Protein AF-A0AAV8V4P0-F1 (afdb_monomer_lite)

Structure (mmCIF, N/CA/C/O backbone):
data_AF-A0AAV8V4P0-F1
#
_entry.id   AF-A0AAV8V4P0-F1
#
loop_
_atom_site.group_PDB
_atom_site.id
_atom_site.type_symbol
_atom_site.label_atom_id
_atom_site.label_alt_id
_atom_site.label_comp_id
_atom_site.label_asym_id
_atom_site.label_entity_id
_atom_site.label_seq_id
_atom_site.pdbx_PDB_ins_code
_atom_site.Cartn_x
_atom_site.Cartn_y
_atom_site.Cartn_z
_atom_site.occupancy
_atom_site.B_iso_or_equiv
_atom_site.auth_seq_id
_atom_site.auth_comp_id
_atom_site.auth_asym_id
_atom_site.auth_atom_id
_atom_site.pdbx_PDB_model_num
ATOM 1 N N . MET A 1 1 ? -21.667 23.303 44.326 1.00 43.91 1 MET A N 1
ATOM 2 C CA . MET A 1 1 ? -22.175 23.607 42.973 1.00 43.91 1 MET A CA 1
ATOM 3 C C . MET A 1 1 ? -21.075 23.266 41.991 1.00 43.91 1 MET A C 1
ATOM 5 O O . MET A 1 1 ? -20.048 23.926 41.970 1.00 43.91 1 MET A O 1
ATOM 9 N N . SER A 1 2 ? -21.254 22.127 41.328 1.00 51.72 2 SER A N 1
ATOM 10 C CA . SER A 1 2 ? -20.310 21.527 40.390 1.00 51.72 2 SER A CA 1
ATOM 11 C C . SER A 1 2 ? -20.368 22.270 39.060 1.00 51.72 2 SER A C 1
ATOM 13 O O . SER A 1 2 ? -21.459 22.457 38.528 1.00 51.72 2 SER A O 1
ATOM 15 N N . SER A 1 3 ? -19.220 22.674 38.527 1.00 46.03 3 SER A N 1
ATOM 16 C CA . SER A 1 3 ? -19.067 22.927 37.096 1.00 46.03 3 SER A CA 1
ATOM 17 C C . SER A 1 3 ? -17.592 22.777 36.740 1.00 46.03 3 SER A C 1
ATOM 19 O O . SER A 1 3 ? -16.820 23.732 36.755 1.00 46.03 3 SER A O 1
ATOM 21 N N . ALA A 1 4 ? -17.180 21.534 36.494 1.00 52.22 4 ALA A N 1
ATOM 22 C CA . ALA A 1 4 ? -15.968 21.282 35.735 1.00 52.22 4 ALA A CA 1
ATOM 23 C C . ALA A 1 4 ? -16.298 21.602 34.273 1.00 52.22 4 ALA A C 1
ATOM 25 O O . ALA A 1 4 ? -16.983 20.831 33.597 1.00 52.22 4 ALA A O 1
ATOM 26 N N . LEU A 1 5 ? -15.855 22.772 33.818 1.00 52.28 5 LEU A N 1
ATOM 27 C CA . LEU A 1 5 ? -15.813 23.126 32.406 1.00 52.28 5 LEU A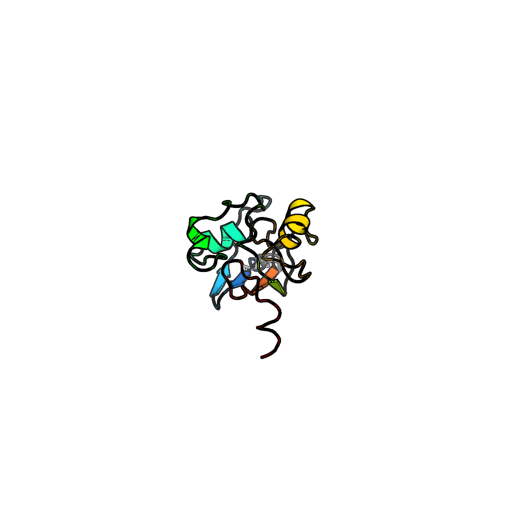 CA 1
ATOM 28 C C . LEU A 1 5 ? -14.912 22.099 31.710 1.00 52.28 5 LEU A C 1
ATOM 30 O O . LEU A 1 5 ? -13.693 22.129 31.866 1.00 52.28 5 LEU A O 1
ATOM 34 N N . ARG A 1 6 ? -15.515 21.141 30.999 1.00 52.03 6 ARG A N 1
ATOM 35 C CA . ARG A 1 6 ? -14.778 20.267 30.083 1.00 52.03 6 ARG A CA 1
ATOM 36 C C . ARG A 1 6 ? -14.402 21.123 28.886 1.00 52.03 6 ARG A C 1
ATOM 38 O O . ARG A 1 6 ? -15.278 21.613 28.177 1.00 52.03 6 ARG A O 1
ATOM 45 N N . ASN A 1 7 ? -13.107 21.354 28.726 1.00 52.22 7 ASN A N 1
ATOM 46 C CA . ASN A 1 7 ? -12.565 22.072 27.589 1.00 52.22 7 ASN A CA 1
ATOM 47 C C . ASN A 1 7 ? -12.810 21.227 26.329 1.00 52.22 7 ASN A C 1
ATOM 49 O O . ASN A 1 7 ? -12.539 20.029 26.317 1.00 52.22 7 ASN A O 1
ATOM 53 N N . SER A 1 8 ? -13.310 21.845 25.266 1.00 53.75 8 SER A N 1
ATOM 54 C CA . SER A 1 8 ? -13.620 21.232 23.965 1.00 53.75 8 SER A CA 1
ATOM 55 C C . SER A 1 8 ? -12.371 20.863 23.141 1.00 53.75 8 SER A C 1
ATOM 57 O O . SER A 1 8 ? -12.384 20.932 21.919 1.00 53.75 8 SER A O 1
ATOM 59 N N . SER A 1 9 ? -11.278 20.499 23.813 1.00 52.72 9 SER A N 1
ATOM 60 C CA . SER A 1 9 ? -9.991 20.095 23.233 1.00 52.72 9 SER A CA 1
ATOM 61 C C . SER A 1 9 ? -9.650 18.617 23.485 1.00 52.72 9 SER A C 1
ATOM 63 O O . SER A 1 9 ? -8.581 18.174 23.084 1.00 52.72 9 SER A O 1
ATOM 65 N N . ASP A 1 10 ? -10.556 17.859 24.116 1.00 49.59 10 ASP A N 1
ATOM 66 C CA . ASP A 1 10 ? -10.437 16.408 24.362 1.00 49.59 10 ASP A CA 1
ATOM 67 C C . ASP A 1 10 ? -11.086 15.549 23.260 1.00 49.59 10 ASP A C 1
ATOM 69 O O . ASP A 1 10 ? -11.347 14.358 23.454 1.00 49.59 10 ASP A O 1
ATOM 73 N N . GLU A 1 11 ? -11.376 16.121 22.090 1.00 52.22 11 GLU A N 1
ATOM 74 C CA . GLU A 1 11 ? -11.760 15.311 20.938 1.00 52.22 11 GLU A CA 1
ATOM 75 C C . GLU A 1 11 ? -10.488 14.634 20.419 1.00 52.22 11 GLU A C 1
ATOM 77 O O . GLU A 1 11 ? -9.734 15.194 19.623 1.00 52.22 11 GLU A O 1
ATOM 82 N N . MET A 1 12 ? -10.198 13.444 20.966 1.00 56.00 12 MET A N 1
ATOM 83 C CA . MET A 1 12 ? -9.167 12.564 20.425 1.00 56.00 12 MET A CA 1
ATOM 84 C C . MET A 1 12 ? -9.403 12.488 18.921 1.00 56.00 12 MET A C 1
ATOM 86 O O . MET A 1 12 ? -10.511 12.113 18.517 1.00 56.00 12 MET A O 1
ATOM 90 N N . PRO A 1 13 ? -8.417 12.865 18.096 1.00 63.84 13 PRO A N 1
ATOM 91 C CA . PRO A 1 13 ? -8.640 12.885 16.672 1.00 63.84 13 PRO A CA 1
ATOM 92 C C . PRO A 1 13 ? -9.042 11.477 16.240 1.00 63.84 13 PRO A C 1
ATOM 94 O O . PRO A 1 13 ? -8.501 10.478 16.729 1.00 63.84 13 PRO A O 1
ATOM 97 N N . SER A 1 14 ? -10.061 11.405 15.385 1.00 68.56 14 SER A N 1
ATOM 98 C CA . SER A 1 14 ? -10.598 10.134 14.916 1.00 68.56 14 SER A CA 1
ATOM 99 C C . SER A 1 14 ? -9.449 9.262 14.398 1.00 68.56 14 SER A C 1
ATOM 101 O O . SER A 1 14 ? -8.644 9.751 13.598 1.00 68.56 14 SER A O 1
ATOM 103 N N . PRO A 1 15 ? -9.336 7.999 14.849 1.00 82.19 15 PRO A N 1
ATOM 104 C CA . PRO A 1 15 ? -8.239 7.134 14.436 1.00 82.19 15 PRO A CA 1
ATOM 105 C C . PRO A 1 15 ? -8.256 6.977 12.916 1.00 82.19 15 PRO A C 1
ATOM 107 O O . PRO A 1 15 ? -9.333 6.907 12.321 1.00 82.19 15 PRO A O 1
ATOM 110 N N . SER A 1 16 ? -7.079 6.889 12.288 1.00 89.31 16 SER A N 1
ATOM 111 C CA . SER A 1 16 ? -7.011 6.653 10.844 1.00 89.31 16 SER A CA 1
ATOM 112 C C . SER A 1 16 ? -7.763 5.375 10.480 1.00 89.31 16 SER A C 1
ATOM 114 O O . SER A 1 16 ? -7.719 4.377 11.214 1.00 89.31 16 SER A O 1
ATOM 116 N N . THR A 1 17 ? -8.421 5.371 9.325 1.00 95.69 17 THR A N 1
ATOM 117 C CA . THR A 1 17 ? -9.097 4.182 8.810 1.00 95.69 17 THR A CA 1
ATOM 118 C C . THR A 1 17 ? -8.664 3.860 7.390 1.00 95.69 17 THR A C 1
ATOM 120 O O . THR A 1 17 ? -8.297 4.728 6.604 1.00 95.69 17 THR A O 1
ATOM 123 N N . VAL A 1 18 ? -8.674 2.571 7.060 1.00 97.56 18 VAL A N 1
ATOM 124 C CA . VAL A 1 18 ? -8.344 2.065 5.730 1.00 97.56 18 VAL A CA 1
ATOM 125 C C . VAL A 1 18 ? -9.516 1.244 5.227 1.00 97.56 18 VAL A C 1
ATOM 127 O O . VAL A 1 18 ? -9.865 0.223 5.815 1.00 97.56 18 VAL A O 1
ATOM 130 N N . THR A 1 19 ? -10.115 1.667 4.123 1.00 98.38 19 THR A N 1
ATOM 131 C CA . THR A 1 19 ? -11.129 0.896 3.410 1.00 98.38 19 THR A CA 1
ATOM 132 C C . THR A 1 19 ? -10.461 0.084 2.310 1.00 98.38 19 THR A C 1
ATOM 134 O O . THR A 1 19 ? -9.845 0.638 1.400 1.00 98.38 19 THR A O 1
ATOM 137 N N . PHE A 1 20 ? -10.570 -1.241 2.386 1.00 98.38 20 PHE A N 1
ATOM 138 C CA . PHE A 1 20 ? -9.961 -2.154 1.425 1.00 98.38 20 PHE A CA 1
ATOM 139 C C . PHE A 1 20 ? -10.814 -3.409 1.239 1.00 98.38 20 PHE A C 1
ATOM 141 O O . PHE A 1 20 ? -11.230 -4.028 2.216 1.00 98.38 20 PHE A O 1
ATOM 148 N N . LYS A 1 21 ? -11.077 -3.799 -0.018 1.00 96.44 21 LYS A N 1
ATOM 149 C CA . LYS A 1 21 ? -11.924 -4.963 -0.366 1.00 96.44 21 LYS A CA 1
ATOM 150 C C . LYS A 1 21 ? -13.281 -4.962 0.368 1.00 96.44 21 LYS A C 1
ATOM 152 O O . LYS A 1 21 ? -13.717 -5.986 0.885 1.00 96.44 21 LYS A O 1
ATOM 157 N N . GLY A 1 22 ? -13.916 -3.789 0.452 1.00 95.06 22 GLY A N 1
ATOM 158 C CA . GLY A 1 22 ? -15.209 -3.593 1.122 1.00 95.06 22 GLY A CA 1
ATOM 159 C C . GLY A 1 22 ? -15.161 -3.580 2.655 1.00 95.06 22 GLY A C 1
ATOM 160 O O . GLY A 1 22 ? -16.202 -3.433 3.285 1.00 95.06 22 GLY A O 1
ATOM 161 N N . GLN A 1 23 ? -13.981 -3.711 3.270 1.00 97.12 23 GLN A N 1
ATOM 162 C CA . GLN A 1 23 ? -13.820 -3.707 4.724 1.00 97.12 23 GLN A CA 1
ATOM 163 C C . GLN A 1 23 ? -13.218 -2.386 5.195 1.00 97.12 23 GLN A C 1
ATOM 165 O O . GLN A 1 23 ? -12.198 -1.956 4.657 1.00 97.12 23 GLN A O 1
ATOM 170 N N . LYS A 1 24 ? -13.821 -1.768 6.218 1.00 96.88 24 LYS A N 1
ATOM 171 C CA . LYS A 1 24 ? -13.270 -0.595 6.911 1.00 96.88 24 LYS A CA 1
ATOM 172 C C . LYS A 1 24 ? -12.439 -1.059 8.109 1.00 96.88 24 LYS A C 1
ATOM 174 O O . LYS A 1 24 ? -12.958 -1.710 9.011 1.00 96.88 24 LYS A O 1
ATOM 179 N N . ILE A 1 25 ? -11.149 -0.741 8.103 1.00 96.44 25 ILE A N 1
ATOM 180 C CA . ILE A 1 25 ? -10.149 -1.225 9.060 1.00 96.44 25 ILE A CA 1
ATOM 181 C C . ILE A 1 25 ? -9.641 -0.039 9.878 1.00 96.44 25 ILE A C 1
ATOM 183 O O . ILE A 1 25 ? -9.127 0.921 9.310 1.00 96.44 25 ILE A O 1
ATOM 187 N N . ALA A 1 26 ? -9.752 -0.108 11.205 1.00 93.44 26 ALA A N 1
ATOM 188 C CA . ALA A 1 26 ? -9.121 0.868 12.090 1.00 93.44 26 ALA A CA 1
ATOM 189 C C . ALA A 1 26 ? -7.599 0.661 12.114 1.00 93.44 26 ALA A C 1
ATOM 191 O O . ALA A 1 26 ? -7.112 -0.469 12.246 1.00 93.44 26 ALA A O 1
ATOM 192 N N . VAL A 1 27 ? -6.840 1.746 11.985 1.00 92.19 27 VAL A N 1
ATOM 193 C CA . VAL A 1 27 ? -5.379 1.706 12.050 1.00 92.19 27 VAL A CA 1
ATOM 194 C C . VAL A 1 27 ? -4.948 1.684 13.513 1.00 92.19 27 VAL A C 1
ATOM 196 O O . VAL A 1 27 ? -4.963 2.696 14.204 1.00 92.19 27 VAL A O 1
ATOM 199 N N . ASN A 1 28 ? -4.526 0.508 13.972 1.00 83.06 28 ASN A N 1
ATOM 200 C CA . ASN A 1 28 ? -4.007 0.300 15.321 1.00 83.06 28 ASN A CA 1
ATOM 201 C C . ASN A 1 28 ? -2.473 0.220 15.279 1.00 83.06 28 ASN A C 1
ATOM 203 O O . ASN A 1 28 ? -1.894 -0.870 15.341 1.00 83.06 28 ASN A O 1
ATOM 207 N N . SER A 1 29 ? -1.808 1.364 15.108 1.00 81.06 29 SER A N 1
ATOM 208 C CA . SER A 1 29 ? -0.345 1.482 15.161 1.00 81.06 29 SER A CA 1
ATOM 209 C C . SER A 1 29 ? 0.103 2.339 16.337 1.00 81.06 29 SER A C 1
ATOM 211 O O . SER A 1 29 ? -0.544 3.320 16.686 1.00 81.06 29 SER A O 1
ATOM 213 N N . GLU A 1 30 ? 1.235 1.970 16.936 1.00 81.38 30 GLU A N 1
ATOM 214 C CA . GLU A 1 30 ? 1.893 2.796 17.951 1.00 81.38 30 GLU A CA 1
ATOM 215 C C . GLU A 1 30 ? 2.303 4.150 17.333 1.00 81.38 30 GLU A C 1
ATOM 217 O O . GLU A 1 30 ? 2.955 4.147 16.280 1.00 81.38 30 GLU A O 1
ATOM 222 N N . PRO A 1 31 ? 1.969 5.292 17.965 1.00 75.00 31 PRO A N 1
ATOM 223 C CA . PRO A 1 31 ? 2.400 6.606 17.498 1.00 75.00 31 PRO A CA 1
ATOM 224 C C . PRO A 1 31 ? 3.919 6.679 17.307 1.00 75.00 31 PRO A C 1
ATOM 226 O O . PRO A 1 31 ? 4.688 6.165 18.120 1.00 75.00 31 PRO A O 1
ATOM 229 N N . GLY A 1 32 ? 4.364 7.301 16.213 1.00 75.56 32 GLY A N 1
ATOM 230 C CA . GLY A 1 32 ? 5.789 7.453 15.890 1.00 75.56 32 GLY A CA 1
ATOM 231 C C . GLY A 1 32 ? 6.497 6.181 15.401 1.00 75.56 32 GLY A C 1
ATOM 232 O O . GLY A 1 32 ? 7.666 6.246 15.019 1.00 75.56 32 GLY A O 1
ATOM 233 N N . LYS A 1 33 ? 5.818 5.026 15.355 1.00 86.38 33 LYS A N 1
ATOM 234 C CA . LYS A 1 33 ? 6.386 3.769 14.851 1.00 86.38 33 LYS A CA 1
ATOM 235 C C . LYS A 1 33 ? 5.868 3.450 13.460 1.00 86.38 33 LYS A C 1
ATOM 237 O O . LYS A 1 33 ? 4.669 3.306 13.229 1.00 86.38 33 LYS A O 1
ATOM 242 N N . TRP A 1 34 ? 6.796 3.220 12.537 1.00 90.75 34 TRP A N 1
ATOM 243 C CA . TRP A 1 34 ? 6.446 2.788 11.191 1.00 90.75 34 TRP A CA 1
ATOM 244 C C . TRP A 1 34 ? 5.694 1.451 11.203 1.00 90.75 34 TRP A C 1
ATOM 246 O O . TRP A 1 34 ? 6.243 0.411 11.579 1.00 90.75 34 TRP A O 1
ATOM 256 N N . THR A 1 35 ? 4.457 1.466 10.708 1.00 95.25 35 THR A N 1
ATOM 257 C CA . THR A 1 35 ? 3.678 0.257 10.441 1.00 95.25 35 THR A CA 1
ATOM 258 C C . THR A 1 35 ? 3.187 0.297 9.003 1.00 95.25 35 THR A C 1
ATOM 260 O O . THR A 1 35 ? 2.260 1.022 8.674 1.00 95.25 35 THR A O 1
ATOM 263 N N . SER A 1 36 ? 3.801 -0.506 8.130 1.00 97.00 36 SER A N 1
ATOM 264 C CA . SER A 1 36 ? 3.418 -0.497 6.713 1.00 97.00 36 SER A CA 1
ATOM 265 C C . SER A 1 36 ? 1.941 -0.848 6.509 1.00 97.00 36 SER A C 1
ATOM 267 O O . SER A 1 36 ? 1.400 -1.706 7.216 1.00 97.00 36 SER A O 1
ATOM 269 N N . MET A 1 37 ? 1.331 -0.287 5.466 1.00 97.50 37 MET A N 1
ATOM 270 C CA . MET A 1 37 ? -0.030 -0.602 5.035 1.00 97.50 37 MET A CA 1
ATOM 271 C C . MET A 1 37 ? -0.216 -2.112 4.841 1.00 97.50 37 MET A C 1
ATOM 273 O O . MET A 1 37 ? -1.222 -2.681 5.248 1.00 97.50 37 MET A O 1
ATOM 277 N N . ARG A 1 38 ? 0.801 -2.810 4.312 1.00 98.19 38 ARG A N 1
ATOM 278 C CA . ARG A 1 38 ? 0.787 -4.279 4.202 1.00 98.19 38 ARG A CA 1
ATOM 279 C C . ARG A 1 38 ? 0.577 -4.946 5.564 1.00 98.19 38 ARG A C 1
ATOM 281 O O . ARG A 1 38 ? -0.186 -5.901 5.659 1.00 98.19 38 ARG A O 1
ATOM 288 N N . THR A 1 39 ? 1.291 -4.494 6.590 1.00 97.25 39 THR A N 1
ATOM 289 C CA . THR A 1 39 ? 1.197 -5.056 7.943 1.00 97.25 39 THR A CA 1
ATOM 290 C C . THR A 1 39 ? -0.166 -4.775 8.560 1.00 97.25 39 THR A C 1
ATOM 292 O O . THR A 1 39 ? -0.732 -5.681 9.164 1.00 97.25 39 THR A O 1
ATOM 295 N N . ILE A 1 40 ? -0.693 -3.559 8.381 1.00 96.69 40 ILE A N 1
ATOM 296 C CA . ILE A 1 40 ? -2.029 -3.167 8.854 1.00 96.69 40 ILE A CA 1
ATOM 297 C C . ILE A 1 40 ? -3.084 -4.114 8.274 1.00 96.69 40 ILE A C 1
ATOM 299 O O . ILE A 1 40 ? -3.793 -4.771 9.030 1.00 96.69 40 ILE A O 1
ATOM 303 N N . LEU A 1 41 ? -3.105 -4.266 6.946 1.00 97.69 41 LEU A N 1
ATOM 304 C CA . LEU A 1 41 ? -4.073 -5.112 6.244 1.00 97.69 41 LEU A CA 1
ATOM 305 C C . LEU A 1 41 ? -3.957 -6.596 6.642 1.00 97.69 41 LEU A C 1
ATOM 307 O O . LEU A 1 41 ? -4.952 -7.248 6.944 1.00 97.69 41 LEU A O 1
ATOM 311 N N . ILE A 1 42 ? -2.739 -7.145 6.709 1.00 96.94 42 ILE A N 1
ATOM 312 C CA . ILE A 1 42 ? -2.552 -8.557 7.089 1.00 96.94 42 ILE A CA 1
ATOM 313 C C . ILE A 1 42 ? -2.995 -8.809 8.536 1.00 96.94 42 ILE A C 1
ATOM 315 O O . ILE A 1 42 ? -3.610 -9.838 8.808 1.00 96.94 42 ILE A O 1
ATOM 319 N N . ARG A 1 43 ? -2.706 -7.887 9.465 1.00 96.00 43 ARG A N 1
ATOM 320 C CA . ARG A 1 43 ? -3.116 -8.018 10.873 1.00 96.00 43 ARG A CA 1
ATOM 321 C C . ARG A 1 43 ? -4.627 -7.924 11.060 1.00 96.00 43 ARG A C 1
ATOM 323 O O . ARG A 1 43 ? -5.135 -8.531 11.994 1.00 96.00 43 ARG A O 1
ATOM 330 N N . SER A 1 44 ? -5.331 -7.214 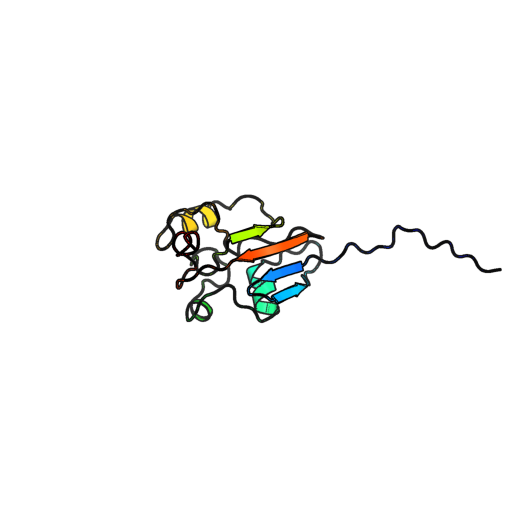10.181 1.00 95.56 44 SER A N 1
ATOM 331 C CA . SER A 1 44 ? -6.796 -7.182 10.168 1.00 95.56 44 SER A CA 1
ATOM 332 C C . SER A 1 44 ? -7.430 -8.354 9.408 1.00 95.56 44 SER A C 1
ATOM 334 O O . SER A 1 44 ? -8.647 -8.399 9.267 1.00 95.56 44 SER A O 1
ATOM 336 N N . GLY A 1 45 ? -6.631 -9.310 8.919 1.00 96.19 45 GLY A N 1
ATOM 337 C CA . GLY A 1 45 ? -7.122 -10.495 8.214 1.00 96.19 45 GLY A CA 1
ATOM 338 C C . GLY A 1 45 ? -7.387 -10.286 6.721 1.00 96.19 45 GLY A C 1
ATOM 339 O O . GLY A 1 45 ? -7.901 -11.191 6.066 1.00 96.19 45 GLY A O 1
ATOM 340 N N . VAL A 1 46 ? -7.006 -9.140 6.146 1.00 96.56 46 VAL A N 1
ATOM 341 C CA . VAL A 1 46 ? -7.237 -8.830 4.728 1.00 96.56 46 VAL A CA 1
ATOM 342 C C . VAL A 1 46 ? -5.920 -8.815 3.957 1.00 96.56 46 VAL A C 1
ATOM 344 O O . VAL A 1 46 ? -5.066 -7.952 4.132 1.00 96.56 46 VAL A O 1
ATOM 347 N N . SER A 1 47 ? -5.731 -9.766 3.043 1.00 97.06 47 SER A N 1
ATOM 348 C CA . SER A 1 47 ? -4.491 -9.833 2.260 1.00 97.06 47 SER A CA 1
ATOM 349 C C . SER A 1 47 ? -4.460 -8.782 1.133 1.00 97.06 47 SER A C 1
ATOM 351 O O . SER A 1 47 ? -5.387 -8.757 0.308 1.00 97.06 47 SER A O 1
ATOM 353 N N . PRO A 1 48 ? -3.381 -7.973 1.006 1.00 97.69 48 PRO A N 1
ATOM 354 C CA . PRO A 1 48 ? -3.142 -7.122 -0.167 1.00 97.69 48 PRO A CA 1
ATOM 355 C C . PRO A 1 48 ? -2.629 -7.911 -1.385 1.00 97.69 48 PRO A C 1
ATOM 357 O O . PRO A 1 48 ? -2.402 -7.347 -2.455 1.00 97.69 48 PRO A O 1
ATOM 360 N N . HIS A 1 49 ? -2.399 -9.211 -1.214 1.00 97.94 49 HIS A N 1
ATOM 361 C CA . HIS A 1 49 ? -1.912 -10.117 -2.241 1.00 97.94 49 HIS A CA 1
ATOM 362 C C . HIS A 1 49 ? -3.086 -10.856 -2.901 1.00 97.94 49 HIS A C 1
ATOM 364 O O . HIS A 1 49 ? -4.111 -11.112 -2.264 1.00 97.94 49 HIS A O 1
ATOM 370 N N . ASN A 1 50 ? -2.927 -11.216 -4.176 1.00 96.62 50 ASN A N 1
ATOM 371 C CA . ASN A 1 50 ? -3.920 -11.986 -4.928 1.00 96.62 50 ASN A CA 1
ATOM 372 C C . ASN A 1 50 ? -3.514 -13.462 -5.006 1.00 96.62 50 ASN A C 1
ATOM 374 O O . ASN A 1 50 ? -2.351 -13.775 -5.281 1.00 96.62 50 ASN A O 1
ATOM 378 N N . GLY A 1 51 ? -4.471 -14.369 -4.784 1.00 94.19 51 GLY A N 1
ATOM 379 C CA . GLY A 1 51 ? -4.274 -15.819 -4.889 1.00 94.19 51 GLY A CA 1
ATOM 380 C C . GLY A 1 51 ? -2.999 -16.314 -4.193 1.00 94.19 51 GLY A C 1
ATOM 381 O O . GLY A 1 51 ? -2.698 -15.936 -3.054 1.00 94.19 51 GLY A O 1
ATOM 382 N N . GLN A 1 52 ? -2.206 -17.103 -4.926 1.00 93.75 52 GLN A N 1
ATOM 383 C CA . GLN A 1 52 ? -0.979 -17.741 -4.430 1.00 93.75 52 GLN A CA 1
ATOM 384 C C . GLN A 1 52 ? 0.133 -16.756 -4.041 1.00 93.75 52 GLN A C 1
ATOM 386 O O . GLN A 1 52 ? 1.018 -17.109 -3.260 1.00 93.75 52 GLN A O 1
ATOM 391 N N . SER A 1 53 ? 0.083 -15.497 -4.495 1.00 94.00 53 SER A N 1
ATOM 392 C CA . SER A 1 53 ? 1.075 -14.490 -4.087 1.00 94.00 53 SER A CA 1
ATOM 393 C C . SER A 1 53 ? 1.008 -14.150 -2.588 1.00 94.00 53 SER A C 1
ATOM 395 O O . SER A 1 53 ? 1.968 -13.616 -2.027 1.00 94.00 53 SER A O 1
ATOM 397 N N . SER A 1 54 ? -0.076 -14.533 -1.902 1.00 92.75 54 SER A N 1
ATOM 398 C CA . SER A 1 54 ? -0.178 -14.468 -0.437 1.00 92.75 54 SER A CA 1
ATOM 399 C C . SER A 1 54 ? 0.855 -15.355 0.274 1.00 92.75 54 SER A C 1
ATOM 401 O O . SER A 1 54 ? 1.249 -15.035 1.394 1.00 92.75 54 SER A O 1
ATOM 403 N N . TRP A 1 55 ? 1.354 -16.404 -0.389 1.00 93.00 55 TRP A N 1
ATOM 404 C CA . TRP A 1 55 ? 2.344 -17.339 0.157 1.00 93.00 55 TRP A CA 1
ATOM 405 C C . TRP A 1 55 ? 3.777 -16.989 -0.266 1.00 93.00 55 TRP A C 1
ATOM 407 O O . TRP A 1 55 ? 4.678 -16.969 0.569 1.00 93.00 55 TRP A O 1
ATOM 417 N N . PHE A 1 56 ? 3.988 -16.629 -1.537 1.00 92.44 56 PHE A N 1
ATOM 418 C CA . PHE A 1 56 ? 5.323 -16.409 -2.125 1.00 92.44 56 PHE A CA 1
ATOM 419 C C . PHE A 1 56 ? 5.769 -14.933 -2.182 1.00 92.44 56 PHE A C 1
ATOM 421 O O . PHE A 1 56 ? 6.615 -14.554 -2.990 1.00 92.44 56 PHE A O 1
ATOM 428 N N . ASN A 1 57 ? 5.193 -14.052 -1.360 1.00 97.19 57 ASN A N 1
ATOM 429 C CA . ASN A 1 57 ? 5.577 -12.636 -1.358 1.00 97.19 57 ASN A CA 1
ATOM 430 C C . ASN A 1 57 ? 6.924 -12.372 -0.663 1.00 97.19 57 ASN A C 1
ATOM 432 O O . ASN A 1 57 ? 7.357 -13.097 0.226 1.00 97.19 57 ASN A O 1
ATOM 436 N N . CYS A 1 58 ? 7.538 -11.230 -0.991 1.00 97.81 58 CYS A N 1
ATOM 437 C CA . CYS A 1 58 ? 8.813 -10.776 -0.415 1.00 97.81 58 CYS A CA 1
ATOM 438 C C . CYS A 1 58 ? 8.739 -10.299 1.048 1.00 97.81 58 CYS A C 1
ATOM 440 O O . CYS A 1 58 ? 9.665 -9.649 1.523 1.00 97.81 58 CYS A O 1
ATOM 442 N N . ARG A 1 59 ? 7.613 -10.513 1.742 1.00 96.62 59 ARG A N 1
ATOM 443 C CA . ARG A 1 59 ? 7.399 -10.146 3.154 1.00 96.62 59 ARG A CA 1
ATOM 444 C C . ARG A 1 59 ? 7.634 -8.672 3.520 1.00 96.62 59 ARG A C 1
ATOM 446 O O . ARG A 1 59 ? 7.679 -8.341 4.697 1.00 96.62 59 ARG A O 1
ATOM 453 N N . GLY A 1 60 ? 7.704 -7.785 2.531 1.00 96.88 60 GLY A N 1
ATOM 454 C CA . GLY A 1 60 ? 7.821 -6.341 2.726 1.00 96.88 60 GLY A CA 1
ATOM 455 C C . GLY A 1 60 ? 9.111 -5.702 2.211 1.00 96.88 60 GLY A C 1
ATOM 456 O O . GLY A 1 60 ? 9.269 -4.496 2.342 1.00 96.88 60 GLY A O 1
ATOM 457 N N . LEU A 1 61 ? 9.998 -6.468 1.572 1.00 97.06 61 LEU A N 1
ATOM 458 C CA . LEU A 1 61 ? 11.279 -5.967 1.050 1.00 97.06 61 LEU A CA 1
ATOM 459 C C . LEU A 1 61 ? 11.158 -4.996 -0.142 1.00 97.06 61 LEU A C 1
ATOM 461 O O . LEU A 1 61 ? 12.145 -4.363 -0.523 1.00 97.06 61 LEU A O 1
ATOM 465 N N . GLY A 1 62 ? 9.969 -4.890 -0.746 1.00 97.19 62 GLY A N 1
ATOM 466 C CA . GLY A 1 62 ? 9.714 -4.030 -1.907 1.00 97.19 62 GLY A CA 1
ATOM 467 C C . GLY A 1 62 ? 10.179 -4.622 -3.242 1.00 97.19 62 GLY A C 1
ATOM 468 O O . GLY A 1 62 ? 10.341 -3.884 -4.203 1.00 97.19 62 GLY A O 1
ATOM 469 N N . THR A 1 63 ? 10.403 -5.940 -3.323 1.00 96.94 63 THR A N 1
ATOM 470 C CA . THR A 1 63 ? 11.051 -6.585 -4.486 1.00 96.94 63 THR A CA 1
ATOM 471 C C . THR A 1 63 ? 10.145 -7.486 -5.325 1.00 96.94 63 THR A C 1
ATOM 473 O O . THR A 1 63 ? 10.468 -7.742 -6.479 1.00 96.94 63 THR A O 1
ATOM 476 N N . CYS A 1 64 ? 9.009 -7.958 -4.796 1.00 97.06 64 CYS A N 1
ATOM 477 C CA . CYS A 1 64 ? 8.104 -8.844 -5.553 1.00 97.06 64 CYS A CA 1
ATOM 478 C C . CYS A 1 64 ? 7.008 -8.105 -6.334 1.00 97.06 64 CYS A C 1
ATOM 480 O O . CYS A 1 64 ? 6.494 -8.644 -7.303 1.00 97.06 64 CYS A O 1
ATOM 482 N N . GLY A 1 65 ? 6.608 -6.904 -5.902 1.00 96.94 65 GLY A N 1
ATOM 483 C CA . GLY A 1 65 ? 5.527 -6.135 -6.530 1.00 96.94 65 GLY A CA 1
ATOM 484 C C . GLY A 1 65 ? 4.098 -6.663 -6.309 1.00 96.94 65 GLY A C 1
ATOM 485 O O . GLY A 1 65 ? 3.160 -6.043 -6.790 1.00 96.94 65 GLY A O 1
ATOM 486 N N . THR A 1 66 ? 3.889 -7.770 -5.588 1.00 97.94 66 THR A N 1
ATOM 487 C CA . THR A 1 66 ? 2.564 -8.428 -5.489 1.00 97.94 66 THR A CA 1
ATOM 488 C C . THR A 1 66 ? 1.585 -7.745 -4.529 1.00 97.94 66 THR A C 1
ATOM 490 O O . THR A 1 66 ? 0.387 -8.015 -4.562 1.00 97.94 66 THR A O 1
ATOM 493 N N . CYS A 1 67 ? 2.075 -6.838 -3.679 1.00 98.38 67 CYS A N 1
ATOM 494 C CA . CYS A 1 67 ? 1.248 -5.980 -2.821 1.00 98.38 67 CYS A CA 1
ATOM 495 C C . CYS A 1 67 ? 0.916 -4.627 -3.470 1.00 98.38 67 CYS A C 1
ATOM 497 O O . CYS A 1 67 ? 0.669 -3.659 -2.754 1.00 98.38 67 CYS A O 1
ATOM 499 N N . ALA A 1 68 ? 0.971 -4.540 -4.804 1.00 98.12 68 ALA A N 1
ATOM 500 C CA . ALA A 1 68 ? 0.584 -3.332 -5.518 1.00 98.12 68 ALA A CA 1
ATOM 501 C C . ALA A 1 68 ? -0.913 -3.050 -5.336 1.00 98.12 68 ALA A C 1
ATOM 503 O O . ALA A 1 68 ? -1.735 -3.955 -5.503 1.00 98.12 68 ALA A O 1
ATOM 504 N N . VAL A 1 69 ? -1.239 -1.811 -4.987 1.00 98.25 69 VAL A N 1
ATOM 505 C CA . VAL A 1 69 ? -2.597 -1.268 -4.856 1.00 98.25 69 VAL A CA 1
ATOM 506 C C . VAL A 1 69 ? -2.612 0.155 -5.396 1.00 98.25 69 VAL A C 1
ATOM 508 O O . VAL A 1 69 ? -1.570 0.798 -5.444 1.00 98.25 69 VAL A O 1
ATOM 511 N N . GLU A 1 70 ? -3.776 0.672 -5.743 1.00 97.81 70 GLU A N 1
ATOM 512 C CA . GLU A 1 70 ? -3.980 2.108 -5.924 1.00 97.81 70 GLU A CA 1
ATOM 513 C C . GLU A 1 70 ? -4.476 2.736 -4.621 1.00 97.81 70 GLU A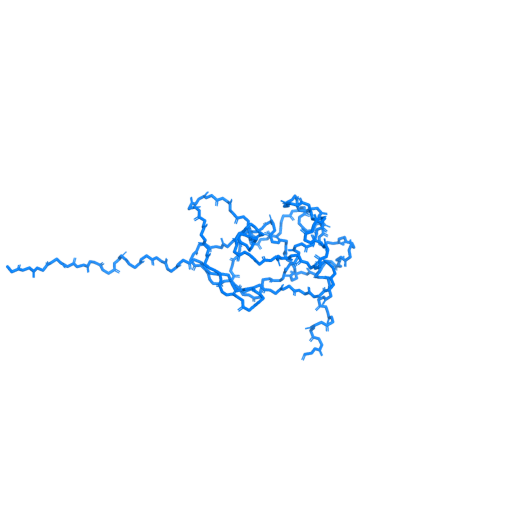 C 1
ATOM 515 O O . GLU A 1 70 ? -5.283 2.139 -3.902 1.00 97.81 70 GLU A O 1
ATOM 520 N N . VAL A 1 71 ? -3.988 3.942 -4.332 1.00 97.62 71 VAL A N 1
ATOM 521 C CA . VAL A 1 71 ? -4.562 4.824 -3.312 1.00 97.62 71 VAL A CA 1
ATOM 522 C C . VAL A 1 71 ? -5.630 5.660 -4.009 1.00 97.62 71 VAL A C 1
ATOM 524 O O . VAL A 1 71 ? -5.303 6.600 -4.723 1.00 97.62 71 VAL A O 1
ATOM 527 N N . VAL A 1 72 ? -6.895 5.271 -3.852 1.00 97.38 72 VAL A N 1
ATOM 528 C CA . VAL A 1 72 ? -8.040 5.923 -4.511 1.00 97.38 72 VAL A CA 1
ATOM 529 C C . VAL A 1 72 ? -8.329 7.275 -3.861 1.00 97.38 72 VAL A C 1
ATOM 531 O O . VAL A 1 72 ? -8.649 8.244 -4.542 1.00 97.38 72 VAL A O 1
ATOM 534 N N . SER A 1 73 ? -8.203 7.343 -2.536 1.00 96.88 73 SER A N 1
ATOM 535 C CA . SER A 1 73 ? -8.306 8.578 -1.763 1.00 96.88 73 SER A CA 1
ATOM 536 C C . SER A 1 73 ? -7.531 8.470 -0.450 1.00 96.88 73 SER A C 1
ATOM 538 O O . SER A 1 73 ? -7.182 7.371 -0.004 1.00 96.88 73 SER A O 1
ATOM 540 N N . GLY A 1 74 ? -7.285 9.625 0.168 1.00 95.19 74 GLY A N 1
ATOM 541 C CA . GLY A 1 74 ? -6.501 9.751 1.391 1.00 95.19 74 GLY A CA 1
ATOM 542 C C . GLY A 1 74 ? -5.004 9.893 1.123 1.00 95.19 74 GLY A C 1
ATOM 543 O O . GLY A 1 74 ? -4.531 9.790 -0.010 1.00 95.19 74 GLY A O 1
ATOM 544 N N . GLU A 1 75 ? -4.253 10.152 2.188 1.00 94.75 75 GLU A N 1
ATOM 545 C CA . GLU A 1 75 ? -2.824 10.439 2.112 1.00 94.75 75 GLU A CA 1
ATOM 546 C C . GLU A 1 75 ? -1.989 9.339 2.767 1.00 94.75 75 GLU A C 1
ATOM 548 O O . GLU A 1 75 ? -2.368 8.728 3.768 1.00 94.75 75 GLU A O 1
ATOM 553 N N . VAL A 1 76 ? -0.811 9.095 2.197 1.00 95.94 76 VAL A N 1
ATOM 554 C CA . VAL A 1 76 ? 0.143 8.103 2.693 1.00 95.94 76 VAL A CA 1
ATOM 555 C C . VAL A 1 76 ? 1.540 8.694 2.788 1.00 95.94 76 VAL A C 1
ATOM 557 O O . VAL A 1 76 ? 1.926 9.566 2.009 1.00 95.94 76 VAL A O 1
ATOM 560 N N . LEU A 1 77 ? 2.335 8.155 3.706 1.00 95.25 77 LEU A N 1
ATOM 561 C CA . LEU A 1 77 ? 3.748 8.475 3.850 1.00 95.25 77 LEU A CA 1
ATOM 562 C C . LEU A 1 77 ? 4.614 7.280 3.425 1.00 95.25 77 LEU A C 1
ATOM 564 O O . LEU A 1 77 ? 4.293 6.144 3.771 1.00 95.25 77 LEU A O 1
ATOM 568 N N . PRO A 1 78 ? 5.729 7.504 2.710 1.00 96.56 78 PRO A N 1
ATOM 569 C CA . PRO A 1 78 ? 6.058 8.744 2.011 1.00 96.56 78 PRO A CA 1
ATOM 570 C C . PRO A 1 78 ? 5.068 9.025 0.863 1.00 96.56 78 PRO A C 1
ATOM 572 O O . PRO A 1 78 ? 4.594 8.100 0.189 1.00 96.56 78 PRO A O 1
ATOM 575 N N . ALA A 1 79 ? 4.799 10.313 0.617 1.00 95.81 79 ALA A N 1
ATOM 576 C CA . ALA A 1 79 ? 3.873 10.759 -0.430 1.00 95.81 79 ALA A CA 1
ATOM 577 C C . ALA A 1 79 ? 4.335 10.323 -1.830 1.00 95.81 79 ALA A C 1
ATOM 579 O O . ALA A 1 79 ? 3.534 9.904 -2.662 1.00 95.81 79 ALA A O 1
ATOM 580 N N . LYS A 1 80 ? 5.652 10.351 -2.069 1.00 96.00 80 LYS A N 1
ATOM 581 C CA . LYS A 1 80 ? 6.278 9.856 -3.300 1.00 96.00 80 LYS A CA 1
ATOM 582 C C . LYS A 1 80 ? 6.833 8.451 -3.105 1.00 96.00 80 LYS A C 1
ATOM 584 O O . LYS A 1 80 ? 7.219 8.070 -2.000 1.00 96.00 80 LYS A O 1
ATOM 589 N N . ARG A 1 81 ? 6.918 7.704 -4.206 1.00 97.00 81 ARG A N 1
ATOM 590 C CA . ARG A 1 81 ? 7.575 6.395 -4.232 1.00 97.00 81 ARG A CA 1
ATOM 591 C C . ARG A 1 81 ? 9.050 6.528 -3.871 1.00 97.00 81 ARG A C 1
ATOM 593 O O . ARG A 1 81 ? 9.719 7.476 -4.280 1.00 97.00 81 ARG A O 1
ATOM 600 N N . SER A 1 82 ? 9.569 5.540 -3.149 1.00 95.94 82 SER A N 1
ATOM 601 C CA . SER A 1 82 ? 11.021 5.369 -3.046 1.00 95.94 82 SER A CA 1
ATOM 602 C C . SER A 1 82 ? 11.601 4.909 -4.389 1.00 95.94 82 SER A C 1
ATOM 604 O O . SER A 1 82 ? 10.887 4.344 -5.216 1.00 95.94 82 SER A O 1
ATOM 606 N N . TYR A 1 83 ? 12.914 5.062 -4.586 1.00 96.44 83 TYR A N 1
ATOM 607 C CA . TYR A 1 83 ? 13.590 4.563 -5.792 1.00 96.44 83 TYR A CA 1
ATOM 608 C C . TYR A 1 83 ? 13.352 3.061 -6.025 1.00 96.44 83 TYR A C 1
ATOM 610 O O . TYR A 1 83 ? 13.089 2.627 -7.144 1.00 96.44 83 TYR A O 1
ATOM 618 N N . ARG A 1 84 ? 13.389 2.252 -4.957 1.00 96.50 84 ARG A N 1
ATOM 619 C CA . ARG A 1 84 ? 13.146 0.804 -5.048 1.00 96.50 84 ARG A CA 1
ATOM 620 C C . ARG A 1 84 ? 11.710 0.495 -5.467 1.00 96.50 84 ARG A C 1
ATOM 622 O O . ARG A 1 84 ? 11.496 -0.384 -6.298 1.00 96.50 84 ARG A O 1
ATOM 629 N N . GLU A 1 85 ? 10.744 1.193 -4.876 1.00 97.69 85 GLU A N 1
ATOM 630 C CA . GLU A 1 85 ? 9.328 1.045 -5.211 1.00 97.69 85 GLU A CA 1
ATOM 631 C C . GLU A 1 85 ? 9.069 1.400 -6.679 1.00 97.69 85 GLU A C 1
ATOM 633 O O . GLU A 1 85 ? 8.447 0.621 -7.398 1.00 97.69 85 GLU A O 1
ATOM 638 N N . ASP A 1 86 ? 9.607 2.535 -7.124 1.00 96.56 86 ASP A N 1
ATOM 639 C CA . ASP A 1 86 ? 9.495 3.025 -8.495 1.00 96.56 86 ASP A CA 1
ATOM 640 C C . ASP A 1 86 ? 10.088 2.035 -9.511 1.00 96.56 86 ASP A C 1
ATOM 642 O O . ASP A 1 86 ? 9.393 1.576 -10.418 1.00 96.56 86 ASP A O 1
ATOM 646 N N . MET A 1 87 ? 11.332 1.593 -9.300 1.00 95.94 87 MET A N 1
ATOM 647 C CA . MET A 1 87 ? 11.983 0.602 -10.166 1.00 95.94 87 MET A CA 1
ATOM 648 C C . MET A 1 87 ? 11.210 -0.720 -10.232 1.00 95.94 87 MET A C 1
ATOM 650 O O . MET A 1 87 ? 11.089 -1.325 -11.296 1.00 95.94 87 MET A O 1
ATOM 654 N N . ARG A 1 88 ? 10.650 -1.183 -9.108 1.00 96.62 88 ARG A N 1
ATOM 655 C CA . ARG A 1 88 ? 9.857 -2.418 -9.074 1.00 96.62 88 ARG A CA 1
ATOM 656 C C . ARG A 1 88 ? 8.543 -2.272 -9.846 1.00 96.62 88 ARG A C 1
ATOM 658 O O . ARG A 1 88 ? 8.136 -3.223 -10.512 1.00 96.62 88 ARG A O 1
ATOM 665 N N . LEU A 1 89 ? 7.871 -1.128 -9.767 1.00 96.56 89 LEU A N 1
ATOM 666 C CA . LEU A 1 89 ? 6.623 -0.888 -10.504 1.00 96.56 89 LEU A CA 1
ATOM 667 C C . LEU A 1 89 ? 6.853 -0.615 -12.002 1.00 96.56 89 LEU A C 1
ATOM 669 O O . LEU A 1 89 ? 5.924 -0.759 -12.792 1.00 96.56 89 LEU A O 1
ATOM 673 N N . LYS A 1 90 ? 8.089 -0.310 -12.412 1.00 94.88 90 LYS A N 1
ATOM 674 C CA . LYS A 1 90 ? 8.512 -0.243 -13.822 1.00 94.88 90 LYS A CA 1
ATOM 675 C C . LYS A 1 90 ? 8.801 -1.605 -14.458 1.00 94.88 90 LYS A C 1
ATOM 677 O O . LYS A 1 90 ? 8.802 -1.708 -15.679 1.00 94.88 90 LYS A O 1
ATOM 682 N N . PHE A 1 91 ? 9.082 -2.633 -13.656 1.00 93.75 91 PHE A N 1
ATOM 683 C CA . PHE A 1 91 ? 9.489 -3.948 -14.158 1.00 93.75 91 PHE A CA 1
ATOM 684 C C . PHE A 1 91 ? 8.293 -4.912 -14.311 1.00 93.75 91 PHE A C 1
ATOM 686 O O . PHE A 1 91 ? 7.436 -4.947 -13.412 1.00 93.75 91 PHE A O 1
ATOM 693 N N . PRO A 1 92 ? 8.281 -5.782 -15.348 1.00 92.62 92 PRO A N 1
ATOM 694 C CA . PRO A 1 92 ? 7.218 -6.761 -15.572 1.00 92.62 92 PRO A CA 1
ATOM 695 C C . PRO A 1 92 ? 6.865 -7.600 -14.330 1.00 92.62 92 PRO A C 1
ATOM 697 O O . PRO A 1 92 ? 7.758 -7.986 -13.565 1.00 92.62 92 PRO A O 1
ATOM 700 N N . PRO A 1 93 ? 5.579 -7.907 -14.093 1.00 92.81 93 PRO A N 1
ATOM 701 C CA . PRO A 1 93 ? 4.443 -7.693 -14.998 1.00 92.81 93 PRO A CA 1
ATOM 702 C C . PRO A 1 93 ? 3.767 -6.317 -14.853 1.00 92.81 93 PRO A C 1
ATOM 704 O O . PRO A 1 93 ? 2.684 -6.113 -15.388 1.00 92.81 93 PRO A O 1
ATOM 707 N N . HIS A 1 94 ? 4.373 -5.385 -14.112 1.00 92.50 94 HIS A N 1
ATOM 708 C CA . HIS A 1 94 ? 3.920 -3.995 -14.069 1.00 92.50 94 HIS A CA 1
ATOM 709 C C . HIS A 1 94 ? 4.531 -3.205 -15.231 1.00 92.50 94 HIS A C 1
ATOM 711 O O . HIS A 1 94 ? 5.625 -3.529 -15.691 1.00 92.50 94 HIS A O 1
ATOM 717 N N . HIS A 1 95 ? 3.847 -2.148 -15.669 1.00 86.50 95 HIS A N 1
ATOM 718 C CA . HIS A 1 95 ? 4.244 -1.330 -16.824 1.00 86.50 95 HIS A CA 1
ATOM 719 C C . HIS A 1 95 ? 4.384 0.156 -16.463 1.00 86.50 95 HIS A C 1
ATOM 721 O O . HIS A 1 95 ? 4.017 1.028 -17.240 1.00 86.50 95 HIS A O 1
ATOM 727 N N . ASN A 1 96 ? 4.893 0.456 -15.263 1.00 79.12 96 ASN A N 1
ATOM 728 C CA . ASN A 1 96 ? 5.041 1.823 -14.754 1.00 79.12 96 ASN A CA 1
ATOM 729 C C . ASN A 1 96 ? 3.719 2.607 -14.629 1.00 79.12 96 ASN A C 1
ATOM 731 O O . ASN A 1 96 ? 3.665 3.797 -14.920 1.00 79.12 96 ASN A O 1
ATOM 735 N N . SER A 1 97 ? 2.642 1.961 -14.177 1.00 79.88 97 SER A N 1
ATOM 736 C CA . SER A 1 97 ? 1.407 2.689 -13.862 1.00 79.88 97 SER A CA 1
ATOM 737 C C . SER A 1 97 ? 1.656 3.657 -12.705 1.00 79.88 97 SER A C 1
ATOM 739 O O . SER A 1 97 ? 1.983 3.216 -11.603 1.00 79.88 97 SER A O 1
ATOM 741 N N . ASP A 1 98 ? 1.459 4.961 -12.912 1.00 83.75 98 ASP A N 1
ATOM 742 C CA . ASP A 1 98 ? 1.625 6.000 -11.879 1.00 83.75 98 ASP A CA 1
ATOM 743 C C . ASP A 1 98 ? 0.597 5.912 -10.738 1.00 83.75 98 ASP A C 1
ATOM 745 O O . ASP A 1 98 ? 0.803 6.480 -9.667 1.00 83.75 98 ASP A O 1
ATOM 749 N N . LYS A 1 99 ? -0.458 5.107 -10.910 1.00 90.25 99 LYS A N 1
ATOM 750 C CA . LYS A 1 99 ? -1.507 4.892 -9.902 1.00 90.25 99 LYS A CA 1
ATOM 751 C C . LYS A 1 99 ? -1.089 3.951 -8.773 1.00 90.25 99 LYS A C 1
ATOM 753 O O . LYS A 1 99 ? -1.625 4.016 -7.669 1.00 90.25 99 LYS A O 1
ATOM 758 N N . LEU A 1 100 ? -0.150 3.041 -9.039 1.00 96.69 100 LEU A N 1
ATOM 759 C CA . LEU A 1 100 ? 0.157 1.96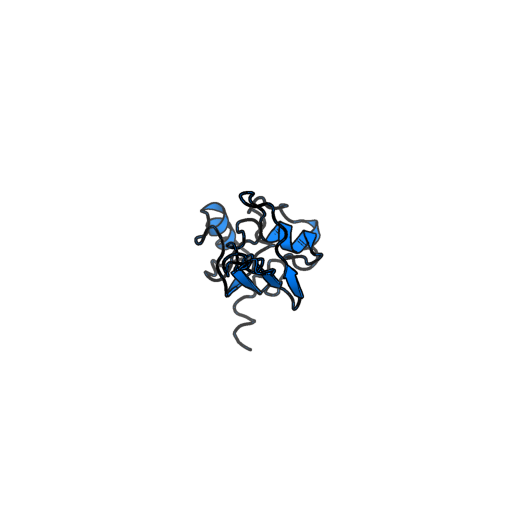0 -8.104 1.00 96.69 100 LEU A CA 1
ATOM 760 C C . LEU A 1 100 ? 1.134 2.384 -6.999 1.00 96.69 100 LEU A C 1
ATOM 762 O O . LEU A 1 100 ? 2.110 3.096 -7.208 1.00 96.69 100 LEU A O 1
ATOM 766 N N . ARG A 1 101 ? 0.924 1.880 -5.795 1.00 98.06 101 ARG A N 1
ATOM 767 C CA . ARG A 1 101 ? 1.858 1.929 -4.672 1.00 98.06 101 ARG A CA 1
ATOM 768 C C . ARG A 1 101 ? 2.056 0.520 -4.147 1.00 98.06 101 ARG A C 1
ATOM 770 O O . ARG A 1 101 ? 1.164 -0.323 -4.239 1.00 98.06 101 ARG A O 1
ATOM 777 N N . LEU A 1 102 ? 3.217 0.241 -3.571 1.00 98.38 102 LEU A N 1
ATOM 778 C CA . LEU A 1 102 ? 3.435 -1.010 -2.852 1.00 98.38 102 LEU A CA 1
ATOM 779 C C . LEU A 1 102 ? 2.982 -0.831 -1.404 1.00 98.38 102 LEU A C 1
ATOM 781 O O . LEU A 1 102 ? 3.604 -0.076 -0.659 1.00 98.38 102 LEU A O 1
ATOM 785 N N . CYS A 1 103 ? 1.969 -1.584 -0.953 1.00 98.06 103 CYS A N 1
ATOM 786 C CA . CYS A 1 103 ? 1.492 -1.508 0.438 1.00 98.06 103 CYS A CA 1
ATOM 787 C C . CYS A 1 103 ? 2.610 -1.666 1.479 1.00 98.06 103 CYS A C 1
ATOM 789 O O . CYS A 1 103 ? 2.500 -1.164 2.593 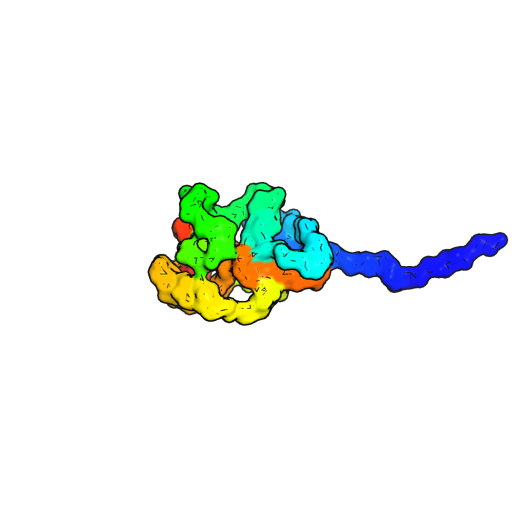1.00 98.06 103 CYS A O 1
ATOM 791 N N . CYS A 1 104 ? 3.686 -2.393 1.171 1.00 98.31 104 CYS A N 1
ATOM 792 C CA . CYS A 1 104 ? 4.785 -2.562 2.117 1.00 98.31 104 CYS A CA 1
ATOM 793 C C . CYS A 1 104 ? 5.744 -1.371 2.204 1.00 98.31 104 CYS A C 1
ATOM 795 O O . CYS A 1 104 ? 6.653 -1.409 3.026 1.00 98.31 104 CYS A O 1
ATOM 797 N N . GLN A 1 105 ? 5.605 -0.363 1.345 1.00 98.06 105 GLN A N 1
ATOM 798 C CA . GLN A 1 105 ? 6.490 0.805 1.263 1.00 98.06 105 GLN A CA 1
ATOM 799 C C . GLN A 1 105 ? 5.781 2.107 1.654 1.00 98.06 105 GLN A C 1
ATOM 801 O O . GLN A 1 105 ? 6.369 3.173 1.525 1.00 98.06 105 GLN A O 1
ATOM 806 N N . MET A 1 106 ? 4.541 2.021 2.141 1.00 97.19 106 MET A N 1
ATOM 807 C CA . MET A 1 106 ? 3.752 3.169 2.578 1.00 97.19 106 MET A CA 1
ATOM 808 C C . MET A 1 106 ? 3.061 2.901 3.918 1.00 97.19 106 MET A C 1
ATOM 810 O O . MET A 1 106 ? 2.817 1.743 4.265 1.00 97.19 106 MET A O 1
ATOM 814 N N . THR A 1 107 ? 2.726 3.962 4.641 1.00 96.06 107 THR A N 1
ATOM 815 C CA . THR A 1 107 ? 1.917 3.976 5.869 1.00 96.06 107 THR A CA 1
ATOM 816 C C . THR A 1 107 ? 0.820 5.037 5.735 1.00 96.06 107 THR A C 1
ATOM 818 O O . THR A 1 107 ? 1.033 6.012 5.010 1.00 96.06 107 THR A O 1
ATOM 821 N N . PRO A 1 108 ? -0.337 4.885 6.399 1.00 94.56 108 PRO A N 1
ATOM 822 C CA . PRO A 1 108 ? -1.307 5.968 6.533 1.00 94.56 108 PRO A CA 1
ATOM 823 C C . PRO A 1 108 ? -0.703 7.236 7.137 1.00 94.56 108 PRO A C 1
ATOM 825 O O . PRO A 1 108 ? 0.164 7.138 8.006 1.00 94.56 108 PRO A O 1
ATOM 828 N N . VAL A 1 109 ? -1.190 8.406 6.719 1.00 91.50 109 VAL A N 1
ATOM 829 C CA . VAL A 1 109 ? -1.061 9.635 7.520 1.00 91.50 109 VAL A CA 1
ATOM 830 C C . VAL A 1 109 ? -1.968 9.516 8.755 1.00 91.50 109 VAL A C 1
ATOM 832 O O . VAL A 1 109 ? -3.020 8.864 8.710 1.00 91.50 109 VAL A O 1
ATOM 835 N N . ASP A 1 110 ? -1.561 10.110 9.874 1.00 87.56 110 ASP A N 1
ATOM 836 C CA . ASP A 1 110 ? -2.373 10.128 11.092 1.00 87.56 110 ASP A CA 1
ATOM 837 C C . ASP A 1 110 ? -3.701 10.859 10.856 1.00 87.56 110 ASP A C 1
ATOM 839 O O . ASP A 1 110 ? -3.763 11.853 10.137 1.00 87.56 110 ASP A O 1
ATOM 843 N N . CYS A 1 111 ? -4.765 10.364 11.484 1.00 86.75 111 CYS A N 1
ATOM 844 C CA . CYS A 1 111 ? -6.114 10.926 11.410 1.00 86.75 111 CYS A CA 1
ATOM 845 C C . CYS A 1 111 ? -6.665 11.017 9.970 1.00 86.75 111 CYS A C 1
ATOM 847 O O . CYS A 1 111 ? -7.349 11.979 9.626 1.00 86.75 111 CYS A O 1
ATOM 849 N N . SER A 1 112 ? -6.354 10.029 9.119 1.00 88.06 112 SER A N 1
ATOM 850 C CA . SER A 1 112 ? -6.783 9.997 7.713 1.00 88.06 112 SER A CA 1
ATOM 851 C C . SER A 1 112 ? -7.675 8.800 7.381 1.00 88.06 112 SER A C 1
ATOM 853 O O . SER A 1 112 ? -7.478 7.693 7.886 1.00 88.06 112 SER A O 1
ATOM 855 N N . ASP A 1 113 ? -8.636 9.023 6.485 1.00 95.12 113 ASP A N 1
ATOM 856 C CA . ASP A 1 113 ? -9.445 7.974 5.871 1.00 95.12 113 ASP A CA 1
ATOM 857 C C . ASP A 1 113 ? -8.889 7.649 4.481 1.00 95.12 113 ASP A C 1
ATOM 859 O O . ASP A 1 113 ? -8.907 8.480 3.572 1.00 95.12 113 ASP A O 1
ATOM 863 N N . ILE A 1 114 ? -8.380 6.430 4.316 1.00 97.44 114 ILE A N 1
ATOM 864 C CA . ILE A 1 114 ? -7.714 5.977 3.092 1.00 97.44 114 ILE A CA 1
ATOM 865 C C . ILE A 1 114 ? -8.566 4.922 2.408 1.00 97.44 114 ILE A C 1
ATOM 867 O O . ILE A 1 114 ? -9.002 3.958 3.038 1.00 97.44 114 ILE A O 1
ATOM 871 N N . VAL A 1 115 ? -8.744 5.047 1.097 1.00 98.25 115 VAL A N 1
ATOM 872 C CA . VAL A 1 115 ? -9.403 4.027 0.278 1.00 98.25 115 VAL A CA 1
ATOM 873 C C . VAL A 1 115 ? -8.378 3.399 -0.652 1.00 98.25 115 VAL A C 1
ATOM 875 O O . VAL A 1 115 ? -7.695 4.089 -1.406 1.00 98.25 115 VAL A O 1
ATOM 878 N N . LEU A 1 116 ? -8.270 2.073 -0.603 1.00 98.44 116 LEU A N 1
ATOM 879 C CA . LEU A 1 116 ? -7.344 1.306 -1.428 1.00 98.44 116 LEU A CA 1
ATOM 880 C C . LEU A 1 116 ? -8.097 0.414 -2.416 1.00 98.44 116 LEU A C 1
ATOM 882 O O . LEU A 1 116 ? -9.043 -0.283 -2.039 1.00 98.44 116 LEU A O 1
ATOM 886 N N . LYS A 1 117 ? -7.606 0.347 -3.657 1.00 97.88 117 LYS A N 1
ATOM 887 C CA . LYS A 1 117 ? -8.074 -0.609 -4.672 1.00 97.88 117 LYS A CA 1
ATOM 888 C C . LYS A 1 117 ? -6.976 -1.617 -4.995 1.00 97.88 117 LYS A C 1
ATOM 890 O O . LYS A 1 117 ? -5.842 -1.253 -5.298 1.00 97.88 117 LYS A O 1
ATOM 895 N N . LYS A 1 118 ? -7.316 -2.908 -4.943 1.00 97.56 118 LYS A N 1
ATOM 896 C CA . LYS A 1 118 ? -6.474 -3.985 -5.475 1.00 97.56 118 LYS A CA 1
ATOM 897 C C . LYS A 1 118 ? -7.070 -4.460 -6.790 1.00 97.56 118 LYS A C 1
ATOM 899 O O . LYS A 1 118 ? -8.139 -5.055 -6.778 1.00 97.56 118 LYS A O 1
ATOM 904 N N . TYR A 1 119 ? -6.340 -4.223 -7.870 1.00 96.75 119 TYR A N 1
ATOM 905 C CA . TYR A 1 119 ? -6.663 -4.733 -9.198 1.00 96.75 119 TYR A CA 1
ATOM 906 C C . TYR A 1 119 ? -6.490 -6.253 -9.288 1.00 96.75 119 TYR A C 1
ATOM 908 O O . TYR A 1 119 ? -5.806 -6.874 -8.458 1.00 96.75 119 TYR A O 1
ATOM 916 N N . SER A 1 120 ? -7.095 -6.840 -10.313 1.00 95.25 120 SER A N 1
ATOM 917 C CA . SER A 1 120 ? -6.969 -8.244 -10.697 1.00 95.25 120 SER A CA 1
ATOM 918 C C . SER A 1 120 ? -5.587 -8.597 -11.277 1.00 95.25 120 SER A C 1
ATOM 920 O O . SER A 1 120 ? -4.672 -7.775 -11.390 1.00 95.25 120 SER A O 1
ATOM 922 N N . GLY A 1 121 ? -5.392 -9.890 -11.552 1.00 94.38 121 GLY A N 1
ATOM 923 C CA . GLY A 1 121 ? -4.093 -10.468 -11.892 1.00 94.38 121 GLY A CA 1
ATOM 924 C C . GLY A 1 121 ? -3.243 -10.777 -10.655 1.00 94.38 121 GLY A C 1
ATOM 925 O O . GLY A 1 121 ? -3.445 -10.234 -9.568 1.00 94.38 121 GLY A O 1
ATOM 926 N N . MET A 1 122 ? -2.274 -11.687 -10.781 1.00 94.44 122 MET A N 1
ATOM 927 C CA . MET A 1 122 ? -1.488 -12.159 -9.629 1.00 94.44 122 MET A CA 1
ATOM 928 C C . MET A 1 122 ? -0.697 -11.032 -8.931 1.00 94.44 122 MET A C 1
ATOM 930 O O . MET A 1 122 ? -0.515 -11.079 -7.713 1.00 94.44 122 MET A O 1
ATOM 934 N N . TRP A 1 123 ? -0.288 -9.991 -9.663 1.00 95.56 123 TRP A N 1
ATOM 935 C CA . TRP A 1 123 ? 0.397 -8.819 -9.116 1.00 95.56 123 TRP A CA 1
ATOM 936 C C . TRP A 1 123 ? -0.531 -7.637 -8.848 1.00 95.56 123 TRP A C 1
ATOM 938 O O . TRP A 1 123 ? -0.118 -6.700 -8.165 1.00 95.56 123 TRP A O 1
ATOM 948 N N . GLY A 1 124 ? -1.794 -7.686 -9.272 1.00 94.81 124 GLY A N 1
ATOM 949 C CA . GLY A 1 124 ? -2.649 -6.499 -9.327 1.00 94.81 124 GLY A CA 1
ATOM 950 C C . GLY A 1 124 ? -2.249 -5.561 -10.459 1.00 94.81 124 GLY A C 1
ATOM 951 O O . GLY A 1 124 ? -2.196 -4.355 -10.245 1.00 94.81 124 GLY A O 1
ATOM 952 N N . GLN A 1 125 ? -1.848 -6.125 -11.599 1.00 93.50 125 GLN A N 1
ATOM 953 C CA . GLN A 1 125 ? -1.271 -5.391 -12.723 1.00 93.50 125 GLN A CA 1
ATOM 954 C C . GLN A 1 125 ? -2.292 -5.015 -13.808 1.00 93.50 125 GLN A C 1
ATOM 956 O O . GLN A 1 125 ? -1.979 -4.187 -14.658 1.00 93.50 125 GLN A O 1
ATOM 961 N N . ASN A 1 126 ? -3.499 -5.589 -13.778 1.00 92.81 126 ASN A N 1
ATOM 962 C CA . ASN A 1 126 ? -4.539 -5.378 -14.791 1.00 92.81 126 ASN A CA 1
ATOM 963 C C . ASN A 1 126 ? -5.293 -4.060 -14.529 1.00 92.81 126 ASN A C 1
ATOM 965 O O . ASN A 1 126 ? -6.492 -4.041 -14.272 1.00 92.81 126 ASN A O 1
ATOM 969 N N . VAL A 1 127 ? -4.557 -2.947 -14.513 1.00 89.00 127 VAL A N 1
ATOM 970 C CA . VAL A 1 127 ? -5.091 -1.619 -14.173 1.00 89.00 127 VAL A CA 1
ATOM 971 C C . VAL A 1 127 ? -6.007 -1.085 -15.273 1.00 89.00 127 VAL A C 1
ATOM 973 O O . VAL A 1 127 ? -7.033 -0.491 -14.972 1.00 89.00 127 VAL A O 1
ATOM 976 N N . GLU A 1 128 ? -5.639 -1.289 -16.537 1.00 81.25 128 GLU A N 1
ATOM 977 C CA . GLU A 1 128 ? -6.345 -0.734 -17.701 1.00 81.25 128 GLU A CA 1
ATOM 978 C C . GLU A 1 128 ? -7.643 -1.485 -18.022 1.00 81.25 128 GLU A C 1
ATOM 980 O O . GLU A 1 128 ? -8.633 -0.854 -18.380 1.00 81.25 128 GLU A O 1
ATOM 985 N N . GLU A 1 129 ? -7.666 -2.804 -17.816 1.00 75.88 129 GLU A N 1
ATOM 986 C CA . GLU A 1 129 ? -8.838 -3.661 -18.063 1.00 75.88 129 GLU A CA 1
ATOM 987 C C . GLU A 1 129 ? -10.032 -3.317 -17.156 1.00 75.88 129 GLU A C 1
ATOM 989 O O . GLU A 1 129 ? -11.173 -3.523 -17.541 1.00 75.88 129 GLU A O 1
ATOM 994 N N . GLU A 1 130 ? -9.786 -2.768 -15.962 1.00 69.62 130 GLU A N 1
ATOM 995 C CA . GLU A 1 130 ? -10.833 -2.412 -14.989 1.00 69.62 130 GLU A CA 1
ATOM 996 C C . GLU A 1 130 ? -11.198 -0.913 -14.998 1.00 69.62 130 GLU A C 1
ATOM 998 O O . GLU A 1 130 ? -11.840 -0.429 -14.063 1.00 69.62 130 GLU A O 1
ATOM 1003 N N . ILE A 1 131 ? -10.719 -0.151 -15.988 1.00 60.69 131 ILE A N 1
ATOM 1004 C CA . ILE A 1 131 ? -11.101 1.259 -16.212 1.00 60.69 131 ILE A CA 1
ATOM 1005 C C . ILE A 1 131 ? -12.118 1.372 -17.359 1.00 60.69 131 ILE A C 1
ATOM 1007 O O . ILE A 1 131 ? -12.813 2.378 -17.464 1.00 60.69 131 ILE A O 1
ATOM 1011 N N . SER A 1 132 ? -12.195 0.359 -18.224 1.00 54.81 132 SER A N 1
ATOM 1012 C CA . SER A 1 132 ? -13.118 0.307 -19.363 1.00 54.81 132 SER A CA 1
ATOM 1013 C C . SER A 1 132 ? -14.557 -0.095 -19.013 1.00 54.81 132 SER A C 1
ATOM 1015 O O . SER A 1 132 ? -15.385 -0.135 -19.922 1.00 54.81 132 SER A O 1
ATOM 1017 N N . ASP A 1 133 ? -14.839 -0.354 -17.734 1.00 42.81 133 ASP A N 1
ATOM 1018 C CA . ASP A 1 133 ? -16.167 -0.646 -17.175 1.00 42.81 133 ASP A CA 1
ATOM 1019 C C . ASP A 1 133 ? -16.684 0.540 -16.342 1.00 42.81 133 ASP A C 1
ATOM 1021 O O . ASP A 1 133 ? -17.908 0.809 -16.387 1.00 42.81 133 ASP A O 1
#

InterPro domains:
  IPR001041 2Fe-2S ferredoxin-type iron-sulfur binding domain [PF00111] (56-108)
  IPR001041 2Fe-2S ferredoxin-type iron-sulfur binding domain [PS51085] (16-122)
  IPR001041 2Fe-2S ferredoxin-type iron-sulfur binding domain [cd00207] (56-117)
  IPR012675 Beta-grasp dom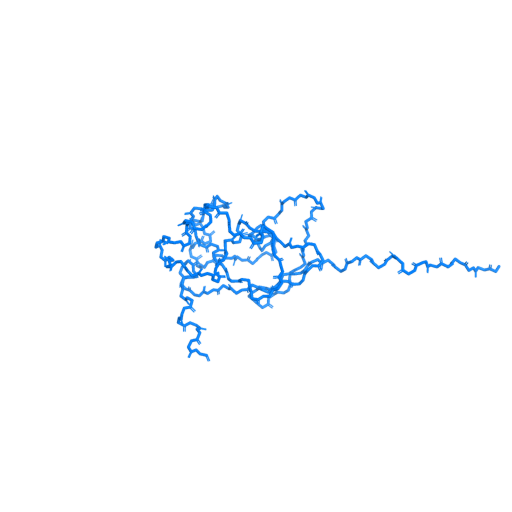ain superfamily [G3DSA:3.10.20.30] (12-120)
  IPR036010 2Fe-2S ferredoxin-like superfamily [SSF54292] (18-116)

Radius of gyration: 17.4 Å; chains: 1; bounding box: 36×41×62 Å

Organism: NCBI:txid101924

Foldseek 3Di:
DDDPPDPPPPPPQDAEWEQEPNDIFGQDDDPPDDDFLQNSCVVVVHHLFDDPCSPVPPVQPLAPLRSKKFFPDAAKPPNDDDPSNQVNCVDPPHPRDPRIGRSSRIDHDGSMYIYIGQADDRNSRPPPVVVVD

Secondary structure (DSSP, 8-state):
-------TT--PPPPPEEEETTEEEE----TTS---HHHHHHHTT--SS-GGGGTSS-TTSS-S-TTEEEEEES-EESSSPPHHHHHHHHSTT----TTEEEGGG-EEPTT-EEEEE--SSTTS--TTTTT--

Sequence (133 aa):
MSSALRNSSDEMPSPSTVTFKGQKIAVNSEPGKWTSMRTILIRSGVSPHNGQSSWFNCRGLGTCGTCAVEVVSGEVLPAKRSYREDMRLKFPPHHNSDKLRLCCQMTPVDCSDIVLKKYSGMWGQNVEEEISD

pLDDT: mean 88.62, std 14.77, range [42.81, 98.44]